Protein AF-A0A832VR09-F1 (afdb_monomer)

Mean predicted aligned error: 8.87 Å

Secondary structure (DSSP, 8-state):
--SS---SSSSPPS--SS-HHHHHHHHHHHHHH-GGGTS-----PPPP-TTSSSSSPPPPP---

Solvent-accessible surface area (backbone atoms only — not comparable to full-atom values): 4436 Å² total; per-residue (Å²): 114,89,89,68,51,82,53,102,51,102,53,76,60,94,74,63,100,62,58,70,67,63,53,53,51,51,53,48,55,43,46,75,74,44,49,65,83,80,40,79,83,84,82,70,86,72,69,71,40,86,73,30,93,32,53,79,53,62,62,86,85,84,88,128

Structure (mmCIF, N/CA/C/O backbone):
data_AF-A0A832VR09-F1
#
_entry.id   AF-A0A832VR09-F1
#
loop_
_atom_site.group_PDB
_atom_site.id
_atom_site.type_symbol
_atom_site.label_atom_id
_atom_site.label_alt_id
_atom_site.label_comp_id
_atom_site.label_asym_id
_atom_site.label_entity_id
_atom_site.label_seq_id
_atom_site.pdbx_PDB_ins_code
_atom_site.Cartn_x
_atom_site.Cartn_y
_atom_site.Cartn_z
_atom_site.occupancy
_atom_site.B_iso_or_equiv
_atom_site.auth_seq_id
_atom_site.auth_comp_id
_atom_site.auth_asym_id
_atom_site.auth_atom_id
_atom_site.pdbx_PDB_model_num
ATOM 1 N N . ARG A 1 1 ? 16.157 -7.156 -5.598 1.00 45.94 1 ARG A N 1
ATOM 2 C CA . ARG A 1 1 ? 17.271 -6.271 -5.161 1.00 45.94 1 ARG A CA 1
ATOM 3 C C . ARG A 1 1 ? 18.372 -6.100 -6.217 1.00 45.94 1 ARG A C 1
ATOM 5 O O . ARG A 1 1 ? 18.931 -5.018 -6.243 1.00 45.94 1 ARG A O 1
ATOM 12 N N . ALA A 1 2 ? 18.621 -7.061 -7.122 1.00 41.41 2 ALA A N 1
ATOM 13 C CA . ALA A 1 2 ? 19.534 -6.870 -8.266 1.00 41.41 2 ALA A CA 1
ATOM 14 C C . ALA A 1 2 ? 18.879 -6.230 -9.516 1.00 41.41 2 ALA A C 1
ATOM 16 O O . ALA A 1 2 ? 19.556 -5.548 -10.269 1.00 41.41 2 ALA A O 1
ATOM 17 N N . LEU A 1 3 ? 17.558 -6.372 -9.704 1.00 50.94 3 LEU A N 1
ATOM 18 C CA . LEU A 1 3 ? 16.836 -5.796 -10.858 1.00 50.94 3 LEU A CA 1
ATOM 19 C C . LEU A 1 3 ? 16.277 -4.381 -10.629 1.00 50.94 3 LEU A C 1
ATOM 21 O O . LEU A 1 3 ? 15.967 -3.673 -11.580 1.00 50.94 3 LEU A O 1
ATOM 25 N N . THR A 1 4 ? 16.137 -3.953 -9.371 1.00 50.75 4 THR A N 1
ATOM 26 C CA . THR A 1 4 ? 15.445 -2.699 -9.016 1.00 50.75 4 THR A CA 1
ATOM 27 C C . THR A 1 4 ? 16.359 -1.603 -8.477 1.00 50.75 4 THR A C 1
ATOM 29 O O . THR A 1 4 ? 15.858 -0.537 -8.134 1.00 50.75 4 THR A O 1
ATOM 32 N N . GLY A 1 5 ? 17.680 -1.829 -8.426 1.00 49.66 5 GLY A N 1
ATOM 33 C CA . GLY A 1 5 ? 18.671 -0.771 -8.194 1.00 49.66 5 GLY A CA 1
ATOM 34 C C . GLY A 1 5 ? 18.370 0.146 -7.005 1.00 49.66 5 GLY A C 1
ATOM 35 O O . GLY A 1 5 ? 18.594 1.347 -7.106 1.00 49.66 5 GLY A O 1
ATOM 36 N N . TRP A 1 6 ? 17.824 -0.383 -5.903 1.00 48.47 6 TRP A N 1
ATOM 37 C CA . TRP A 1 6 ? 17.544 0.432 -4.721 1.00 48.47 6 TRP A CA 1
ATOM 38 C C . TRP A 1 6 ? 18.849 0.692 -3.963 1.00 48.47 6 TRP A C 1
ATOM 40 O O . TRP A 1 6 ? 19.201 -0.018 -3.021 1.00 48.47 6 TRP A O 1
ATOM 50 N N . THR A 1 7 ? 19.607 1.674 -4.441 1.00 56.81 7 THR A N 1
ATOM 51 C CA . THR A 1 7 ? 20.719 2.293 -3.724 1.00 56.81 7 THR A CA 1
ATOM 52 C C . THR A 1 7 ? 20.150 3.337 -2.754 1.00 56.81 7 THR A C 1
ATOM 54 O O . THR A 1 7 ? 19.035 3.830 -2.919 1.00 56.81 7 THR A O 1
ATOM 57 N N . LYS A 1 8 ? 20.902 3.688 -1.702 1.00 54.78 8 LYS A N 1
ATOM 58 C CA . LYS A 1 8 ? 20.499 4.733 -0.735 1.00 54.78 8 LYS A CA 1
ATOM 59 C C . LYS A 1 8 ? 20.292 6.114 -1.385 1.00 54.78 8 LYS A C 1
ATOM 61 O O . LYS A 1 8 ? 19.744 7.007 -0.749 1.00 54.78 8 LYS A O 1
ATOM 66 N N . SER A 1 9 ? 20.720 6.299 -2.634 1.00 59.03 9 SER A N 1
ATOM 67 C CA . SER A 1 9 ? 20.472 7.495 -3.430 1.00 59.03 9 SER A CA 1
ATOM 68 C C . SER A 1 9 ? 19.380 7.216 -4.465 1.00 59.03 9 SER A C 1
ATOM 70 O O . SER A 1 9 ? 19.320 6.154 -5.066 1.00 59.03 9 SER A O 1
ATOM 72 N N . LYS A 1 10 ? 18.517 8.198 -4.742 1.00 58.94 10 LYS A N 1
ATOM 73 C CA . LYS A 1 10 ? 17.467 8.108 -5.780 1.00 58.94 10 LYS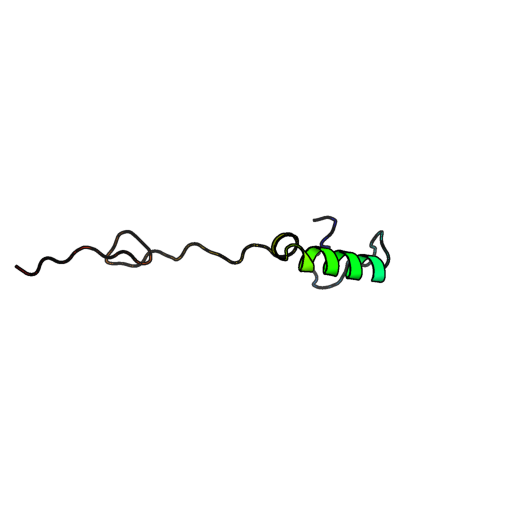 A CA 1
ATOM 74 C C . LYS A 1 10 ? 18.036 8.048 -7.219 1.00 58.94 10 LYS A C 1
ATOM 76 O O . LYS A 1 10 ? 17.302 8.282 -8.175 1.00 58.94 10 LYS A O 1
ATOM 81 N N . LYS A 1 11 ? 19.346 7.818 -7.374 1.00 60.19 11 LYS A N 1
ATOM 82 C CA . LYS A 1 11 ? 20.064 7.791 -8.652 1.00 60.19 11 LYS A CA 1
ATOM 83 C C . LYS A 1 11 ? 20.177 6.353 -9.136 1.00 60.19 11 LYS A C 1
ATOM 85 O O . LYS A 1 11 ? 20.432 5.446 -8.346 1.00 60.19 11 LYS A O 1
ATOM 90 N N . GLU A 1 12 ? 20.016 6.163 -10.443 1.00 62.66 12 GLU A N 1
ATOM 91 C CA . GLU A 1 12 ? 20.308 4.869 -11.050 1.00 62.66 12 GLU A CA 1
ATOM 92 C C . GLU A 1 12 ? 21.757 4.457 -10.737 1.00 62.66 12 GLU A C 1
ATOM 94 O O . GLU A 1 12 ? 22.638 5.325 -10.715 1.00 62.66 12 GLU A O 1
ATOM 99 N N . PRO A 1 13 ? 22.013 3.166 -10.455 1.00 69.62 13 PRO A N 1
ATOM 100 C CA . PRO A 1 13 ? 23.371 2.685 -10.245 1.00 69.62 13 PRO A CA 1
ATOM 101 C C . PRO A 1 13 ? 24.230 3.046 -11.461 1.00 69.62 13 PRO A C 1
ATOM 103 O O . PRO A 1 13 ? 23.802 2.857 -12.599 1.00 69.62 13 PRO A O 1
ATOM 106 N N . LYS A 1 14 ? 25.414 3.613 -11.192 1.00 66.12 14 LYS A N 1
ATOM 107 C CA . LYS A 1 14 ? 26.335 4.138 -12.215 1.00 66.12 14 LYS A CA 1
ATOM 108 C C . LYS A 1 14 ? 26.741 3.049 -13.213 1.00 66.12 14 LYS A C 1
ATOM 110 O O . LYS A 1 14 ? 26.832 3.327 -14.399 1.00 66.12 14 LYS A O 1
ATOM 115 N N . GLU A 1 15 ? 26.865 1.821 -12.713 1.00 69.88 15 GLU A N 1
ATOM 116 C CA . GLU A 1 15 ? 27.135 0.617 -13.489 1.00 69.88 15 GLU A CA 1
ATOM 117 C C . GLU A 1 15 ? 25.929 -0.327 -13.418 1.00 69.88 15 GLU A C 1
ATOM 119 O O . GLU A 1 15 ? 25.476 -0.707 -12.332 1.00 69.88 15 GLU A O 1
ATOM 124 N N . HIS A 1 16 ? 25.391 -0.700 -14.578 1.00 74.06 16 HIS A N 1
ATOM 125 C CA . HIS A 1 16 ? 24.327 -1.690 -14.709 1.00 74.06 16 HIS A CA 1
ATOM 126 C C . HIS A 1 16 ? 24.634 -2.591 -15.913 1.00 74.06 16 HIS A C 1
ATOM 128 O O . HIS A 1 16 ? 24.974 -2.068 -16.972 1.00 74.06 16 HIS A O 1
ATOM 134 N N . PRO A 1 17 ? 24.475 -3.922 -15.798 1.00 85.31 17 PRO A N 1
ATOM 135 C CA . PRO A 1 17 ? 24.889 -4.863 -16.845 1.00 85.31 17 PRO A CA 1
ATOM 136 C C . PRO A 1 17 ? 24.101 -4.720 -18.158 1.00 85.31 17 PRO A C 1
ATOM 138 O O . PRO A 1 17 ? 24.557 -5.167 -19.203 1.00 85.31 17 PRO A O 1
ATOM 141 N N . PHE A 1 18 ? 22.919 -4.097 -18.115 1.00 85.62 18 PHE A N 1
ATOM 142 C CA . PHE A 1 18 ? 22.073 -3.860 -19.289 1.00 85.62 18 PHE A CA 1
ATOM 143 C C . PHE A 1 18 ? 21.989 -2.380 -19.690 1.00 85.62 18 PHE A C 1
ATOM 145 O O . PHE A 1 18 ? 21.869 -1.532 -18.794 1.00 85.62 18 PHE A O 1
ATOM 152 N N . PRO A 1 19 ? 21.900 -2.077 -21.004 1.00 89.94 19 PRO A N 1
ATOM 153 C CA . PRO A 1 19 ? 21.609 -0.740 -21.518 1.00 89.94 19 PRO A CA 1
ATOM 154 C C . PRO A 1 19 ? 20.295 -0.163 -20.981 1.00 89.94 19 PRO A C 1
ATOM 156 O O . PRO A 1 19 ? 19.345 -0.893 -20.675 1.00 89.94 19 PRO A O 1
ATOM 159 N N . LYS A 1 20 ? 20.208 1.172 -20.932 1.00 84.69 20 LYS A N 1
ATOM 160 C CA . LYS A 1 20 ? 19.041 1.899 -20.405 1.00 84.69 20 LYS A CA 1
ATOM 161 C C . LYS A 1 20 ? 17.730 1.527 -21.112 1.00 84.69 20 LYS A C 1
ATOM 163 O O . LYS A 1 20 ? 16.740 1.312 -20.423 1.00 84.69 20 LYS A O 1
ATOM 168 N N . GLN A 1 21 ? 17.743 1.392 -22.440 1.00 90.50 21 GLN A N 1
ATOM 169 C CA . GLN A 1 21 ? 16.563 1.041 -23.248 1.00 90.50 21 GLN A CA 1
ATOM 170 C C . GLN A 1 21 ? 15.972 -0.321 -22.849 1.00 90.50 21 GLN A C 1
ATOM 172 O O . GLN A 1 21 ? 14.802 -0.428 -22.496 1.00 90.50 21 GLN A O 1
ATOM 177 N N . THR A 1 22 ? 16.811 -1.354 -22.759 1.00 91.69 22 THR A N 1
ATOM 178 C CA . THR A 1 22 ? 16.399 -2.687 -22.287 1.00 91.69 22 THR A CA 1
ATOM 179 C C . THR A 1 22 ? 15.772 -2.646 -20.895 1.00 91.69 22 THR A C 1
ATOM 181 O O . THR A 1 22 ? 14.779 -3.319 -20.634 1.00 91.69 22 THR A O 1
ATOM 184 N N . ARG A 1 23 ? 16.310 -1.830 -19.981 1.00 88.94 23 ARG A N 1
ATOM 185 C CA . ARG A 1 23 ? 15.772 -1.695 -18.616 1.00 88.94 23 ARG A CA 1
ATOM 186 C C . ARG A 1 23 ? 14.411 -1.010 -18.607 1.00 88.94 23 ARG A C 1
ATOM 188 O O . ARG A 1 23 ? 13.537 -1.420 -17.843 1.00 88.94 23 ARG A O 1
ATOM 195 N N . THR A 1 24 ? 14.230 0.030 -19.421 1.00 90.06 24 THR A N 1
ATOM 196 C CA . THR A 1 24 ? 12.944 0.726 -19.533 1.00 90.06 24 THR A CA 1
ATOM 197 C C . THR A 1 24 ? 11.880 -0.185 -20.126 1.00 90.06 24 THR A C 1
ATOM 199 O O . THR A 1 24 ? 10.771 -0.232 -19.596 1.00 90.06 24 THR A O 1
ATOM 202 N N . ASP A 1 25 ? 12.239 -0.977 -21.134 1.00 93.44 25 ASP A N 1
ATOM 20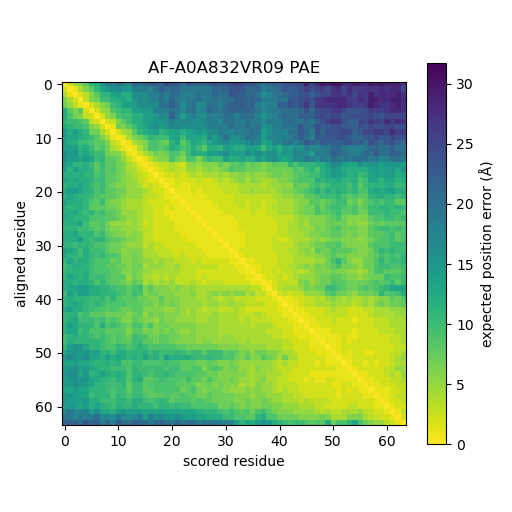3 C CA . ASP A 1 25 ? 11.317 -1.899 -21.796 1.00 93.44 25 ASP A CA 1
ATOM 204 C C . ASP A 1 25 ? 10.905 -3.045 -20.874 1.00 93.44 25 ASP A C 1
ATOM 206 O O . ASP A 1 25 ? 9.717 -3.345 -20.748 1.00 93.44 25 ASP A O 1
ATOM 210 N N . LEU A 1 26 ? 11.861 -3.641 -20.155 1.00 91.50 26 LEU A N 1
ATOM 211 C CA . LEU A 1 26 ? 11.574 -4.660 -19.144 1.00 91.50 26 LEU A CA 1
ATOM 212 C C . LEU A 1 26 ? 10.683 -4.107 -18.031 1.00 91.50 26 LEU A C 1
ATOM 214 O O . LEU A 1 26 ? 9.707 -4.745 -17.643 1.00 91.50 26 LEU A O 1
ATOM 218 N N . ARG A 1 27 ? 10.973 -2.897 -17.539 1.00 89.75 27 ARG A N 1
ATOM 219 C CA . ARG A 1 27 ? 10.156 -2.254 -16.505 1.00 89.75 27 ARG A CA 1
ATOM 220 C C . ARG A 1 27 ? 8.729 -2.000 -16.986 1.00 89.75 27 ARG A C 1
ATOM 222 O O . ARG A 1 27 ? 7.804 -2.187 -16.200 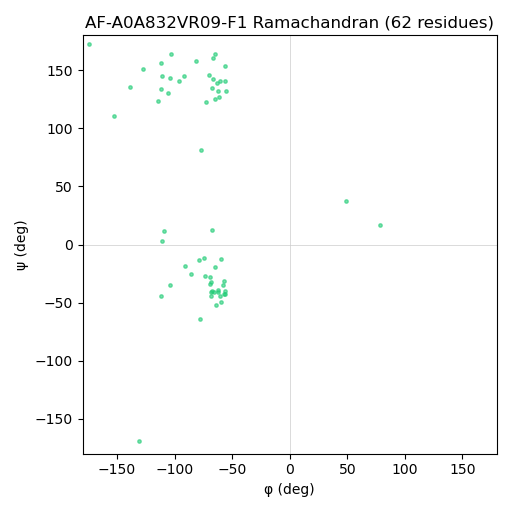1.00 89.75 27 ARG A O 1
ATOM 229 N N . LYS A 1 28 ? 8.553 -1.592 -18.246 1.00 93.44 28 LYS A N 1
ATOM 230 C CA . LYS A 1 28 ? 7.236 -1.381 -18.855 1.00 93.44 28 LYS A CA 1
ATOM 231 C C . LYS A 1 28 ? 6.458 -2.694 -18.933 1.00 93.44 28 LYS A C 1
ATOM 233 O O . LYS A 1 28 ? 5.382 -2.778 -18.358 1.00 93.44 28 LYS A O 1
ATOM 238 N N . ARG A 1 29 ? 7.061 -3.742 -19.505 1.00 95.00 29 ARG A N 1
ATOM 239 C CA . ARG A 1 29 ? 6.444 -5.077 -19.621 1.00 95.00 29 ARG A CA 1
ATOM 240 C C . ARG A 1 29 ? 6.025 -5.657 -18.270 1.00 95.00 29 ARG A C 1
ATOM 242 O O . ARG A 1 29 ? 4.935 -6.201 -18.151 1.00 95.00 29 ARG A O 1
ATOM 249 N N . ILE A 1 30 ? 6.870 -5.526 -17.245 1.00 93.50 30 ILE A N 1
ATOM 250 C CA . ILE A 1 30 ? 6.546 -6.017 -15.898 1.00 93.50 30 ILE A CA 1
ATOM 251 C C . ILE A 1 30 ? 5.393 -5.210 -15.287 1.00 93.50 30 ILE A C 1
ATOM 253 O O . ILE A 1 30 ? 4.521 -5.792 -14.656 1.00 93.50 30 ILE A O 1
ATOM 257 N N . ASN A 1 31 ? 5.368 -3.889 -15.478 1.00 91.56 31 ASN A N 1
ATOM 258 C CA . ASN A 1 31 ? 4.309 -3.032 -14.946 1.00 91.56 31 ASN A CA 1
ATOM 259 C C . ASN A 1 31 ? 2.955 -3.251 -15.643 1.00 91.56 31 ASN A C 1
ATOM 261 O O . ASN A 1 31 ? 1.926 -3.146 -14.983 1.00 91.56 31 ASN A O 1
ATOM 265 N N . ASP A 1 32 ? 2.971 -3.561 -16.942 1.00 94.56 32 ASP A N 1
ATOM 266 C CA . ASP A 1 32 ? 1.773 -3.901 -17.720 1.00 94.56 32 ASP A CA 1
ATOM 267 C C . ASP A 1 32 ? 1.184 -5.254 -17.286 1.00 94.56 32 ASP A C 1
ATOM 269 O O . ASP A 1 32 ? -0.030 -5.437 -17.318 1.00 94.56 32 ASP A O 1
ATOM 273 N N . PHE A 1 33 ? 2.034 -6.191 -16.851 1.00 95.00 33 PHE A N 1
ATOM 274 C CA . PHE A 1 33 ? 1.602 -7.472 -16.294 1.00 95.00 33 PHE A CA 1
ATOM 275 C C . PHE A 1 33 ? 1.110 -7.335 -14.846 1.00 95.00 33 PHE A C 1
ATOM 277 O O . PHE A 1 33 ? -0.058 -7.579 -14.555 1.00 95.00 33 PHE A O 1
ATOM 284 N N . ASP A 1 34 ? 2.005 -6.947 -13.933 1.00 91.69 34 ASP A N 1
ATOM 285 C CA . ASP A 1 34 ? 1.686 -6.719 -12.527 1.00 91.69 34 ASP A CA 1
ATOM 286 C C . ASP A 1 34 ? 2.639 -5.689 -11.903 1.00 91.69 34 ASP A C 1
ATOM 288 O O . ASP A 1 34 ? 3.823 -5.926 -11.632 1.00 91.69 34 ASP A O 1
ATOM 292 N N . LYS A 1 35 ? 2.069 -4.525 -11.593 1.00 87.94 35 LYS A N 1
ATOM 293 C CA . LYS A 1 35 ? 2.737 -3.416 -10.909 1.00 87.94 35 LYS A CA 1
ATOM 294 C C . LYS A 1 35 ? 3.321 -3.812 -9.547 1.00 87.94 35 LYS A C 1
ATOM 296 O O . LYS A 1 35 ? 4.338 -3.240 -9.134 1.00 87.94 35 LYS A O 1
ATOM 301 N N . HIS A 1 36 ? 2.710 -4.762 -8.839 1.00 88.25 36 HIS A N 1
ATOM 302 C CA . HIS A 1 36 ? 3.121 -5.169 -7.494 1.00 88.25 36 HIS A CA 1
ATOM 303 C C . HIS A 1 36 ? 4.398 -6.025 -7.470 1.00 88.25 36 HIS A C 1
ATOM 305 O O . HIS A 1 36 ? 5.021 -6.176 -6.419 1.00 88.25 36 HIS A O 1
ATOM 311 N N . LEU A 1 37 ? 4.866 -6.509 -8.626 1.00 88.12 37 LEU A N 1
ATOM 312 C CA . LEU A 1 37 ? 6.177 -7.160 -8.745 1.00 88.12 37 LEU A CA 1
ATOM 313 C C . LEU A 1 37 ? 7.338 -6.169 -8.575 1.00 88.12 37 LEU A C 1
ATOM 315 O O . LEU A 1 37 ? 8.433 -6.538 -8.145 1.00 88.12 37 LEU A O 1
ATOM 319 N N . LEU A 1 38 ? 7.106 -4.897 -8.912 1.00 87.00 38 LEU A N 1
ATOM 320 C CA . LEU A 1 38 ? 8.093 -3.820 -8.798 1.00 87.00 38 LEU A CA 1
ATOM 321 C C . LEU A 1 38 ? 7.824 -2.900 -7.606 1.00 87.00 38 LEU A C 1
ATOM 323 O O . LEU A 1 38 ? 8.763 -2.370 -7.009 1.00 87.00 38 LEU A O 1
ATOM 327 N N . SER A 1 39 ? 6.551 -2.675 -7.284 1.00 82.94 39 SER A N 1
ATOM 328 C CA . SER A 1 39 ? 6.103 -1.813 -6.194 1.00 82.94 39 SER A CA 1
ATOM 329 C C . SER A 1 39 ? 5.608 -2.659 -5.026 1.00 82.94 39 SER A C 1
ATOM 331 O O . SER A 1 39 ? 4.790 -3.548 -5.210 1.00 82.94 39 SER A O 1
ATOM 333 N N . GLY A 1 40 ? 6.078 -2.386 -3.809 1.00 88.25 40 GLY A N 1
ATOM 334 C CA . GLY A 1 40 ? 5.572 -3.090 -2.630 1.00 88.25 40 GLY A CA 1
ATOM 335 C C . GLY A 1 40 ? 4.091 -2.800 -2.352 1.00 88.25 40 GLY A C 1
ATOM 336 O O . GLY A 1 40 ? 3.527 -1.820 -2.840 1.00 88.25 40 GLY A O 1
ATOM 337 N N . ASP A 1 41 ? 3.469 -3.629 -1.514 1.00 90.00 41 ASP A N 1
ATOM 338 C CA . ASP A 1 41 ? 2.113 -3.380 -1.023 1.00 90.00 41 ASP A CA 1
ATOM 339 C C . ASP A 1 41 ? 2.107 -2.236 0.006 1.00 90.00 41 ASP A C 1
ATOM 341 O O . ASP A 1 41 ? 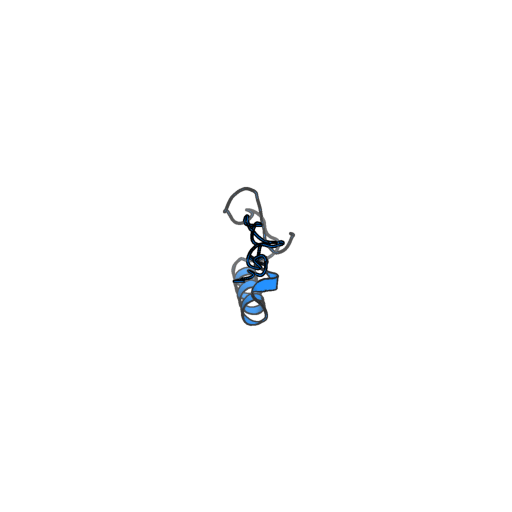2.800 -2.281 1.027 1.00 90.00 41 ASP A O 1
ATOM 345 N N . ALA A 1 42 ? 1.320 -1.195 -0.269 1.00 90.69 42 ALA A N 1
ATOM 346 C CA . ALA A 1 42 ? 1.175 -0.039 0.609 1.00 90.69 42 ALA A CA 1
ATOM 347 C C . ALA A 1 42 ? 0.233 -0.296 1.800 1.00 90.69 42 ALA A C 1
ATOM 349 O O . ALA A 1 42 ? 0.203 0.510 2.734 1.00 90.69 42 ALA A O 1
ATOM 350 N N . ARG A 1 43 ? -0.546 -1.387 1.791 1.00 95.12 43 ARG A N 1
ATOM 351 C CA . ARG A 1 43 ? -1.521 -1.689 2.844 1.00 95.12 43 ARG A CA 1
ATOM 352 C C . ARG A 1 43 ? -0.827 -1.887 4.192 1.00 95.12 43 ARG A C 1
ATOM 354 O O . ARG A 1 43 ? 0.144 -2.630 4.330 1.00 95.12 43 ARG A O 1
ATOM 361 N N . ARG A 1 44 ? -1.362 -1.230 5.222 1.00 95.50 44 ARG A N 1
ATOM 362 C CA . ARG A 1 44 ? -0.904 -1.330 6.616 1.00 95.50 44 ARG A CA 1
ATOM 363 C C . ARG A 1 44 ? -2.080 -1.654 7.528 1.00 95.50 44 ARG A C 1
ATOM 365 O O . ARG A 1 44 ? -3.215 -1.289 7.236 1.00 95.50 44 ARG A O 1
ATOM 372 N N . LYS A 1 45 ? -1.807 -2.342 8.641 1.00 96.62 45 LYS A N 1
ATOM 373 C CA . LYS A 1 45 ? -2.828 -2.615 9.661 1.00 96.62 45 LYS A CA 1
ATOM 374 C C . LYS A 1 45 ? -3.276 -1.293 10.285 1.00 96.62 45 LYS A C 1
ATOM 376 O O . LYS A 1 45 ? -2.445 -0.538 10.785 1.00 96.62 45 LYS A O 1
ATOM 381 N N . GLU A 1 46 ? -4.579 -1.029 10.265 1.00 96.31 46 GLU A N 1
ATOM 382 C CA . GLU A 1 46 ? -5.152 0.135 10.944 1.00 96.31 46 GLU A CA 1
ATOM 383 C C . GLU A 1 46 ? -4.935 0.031 12.469 1.00 96.31 46 GLU A C 1
ATOM 385 O O . GLU A 1 46 ? -5.100 -1.055 13.039 1.00 96.31 46 GLU A O 1
ATOM 390 N N . PRO A 1 47 ? -4.585 1.133 13.160 1.00 97.50 47 PRO A N 1
ATOM 391 C CA . PRO A 1 47 ? -4.371 1.114 14.603 1.00 97.50 47 PRO A CA 1
ATOM 392 C C . PRO A 1 47 ? -5.689 0.923 15.368 1.00 97.50 47 PRO A C 1
ATOM 394 O O . PRO A 1 47 ? -6.740 1.442 14.985 1.00 97.50 47 PRO A O 1
ATOM 397 N N . LYS A 1 48 ? -5.623 0.223 16.506 1.00 97.19 48 LYS A N 1
ATOM 398 C CA . LYS A 1 48 ? -6.751 0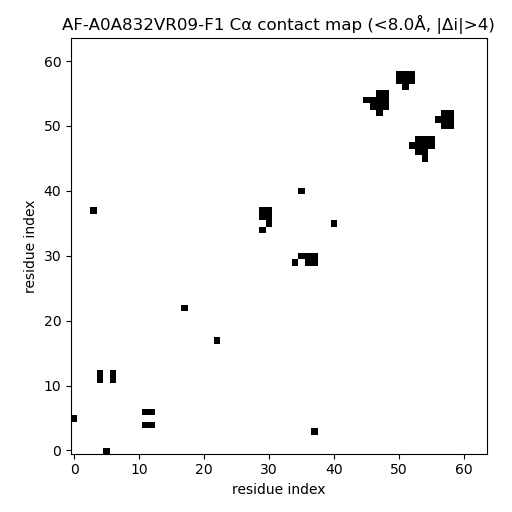.035 17.432 1.00 97.19 48 LYS A CA 1
ATOM 399 C C . LYS A 1 48 ? -7.259 1.379 17.968 1.00 97.19 48 LYS A C 1
ATOM 401 O O . LYS A 1 48 ? -6.465 2.252 18.314 1.00 97.19 48 LYS A O 1
ATOM 406 N N . LYS A 1 49 ? -8.582 1.517 18.096 1.00 97.12 49 LYS A N 1
ATOM 407 C CA . LYS A 1 49 ? -9.234 2.663 18.750 1.00 97.12 49 LYS A CA 1
ATOM 408 C C . LYS A 1 49 ? -9.904 2.230 20.060 1.00 97.12 49 LYS A C 1
ATOM 410 O O . LYS A 1 49 ? -10.198 1.047 20.255 1.00 97.12 49 LYS A O 1
ATOM 415 N N . PHE A 1 50 ? -10.108 3.174 20.982 1.00 96.88 50 PHE A N 1
ATOM 416 C CA . PHE A 1 50 ? -10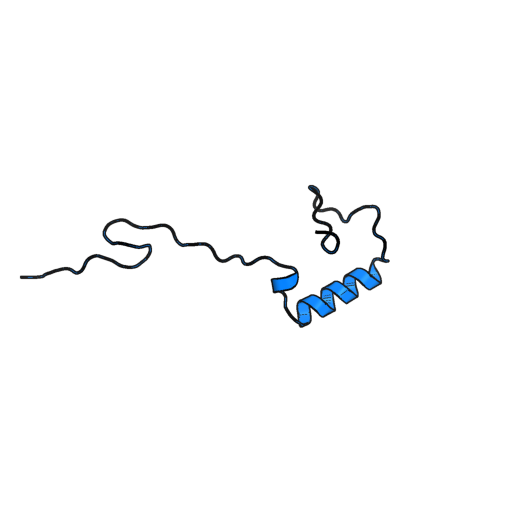.772 2.903 22.262 1.00 96.88 50 PHE A CA 1
ATOM 417 C C . PHE A 1 50 ? -12.253 2.529 22.060 1.00 96.88 50 PHE A C 1
ATOM 419 O O . PHE A 1 50 ? -12.851 2.806 21.019 1.00 96.88 50 PHE A O 1
ATOM 426 N N . GLY A 1 51 ? -12.862 1.888 23.062 1.00 96.25 51 GLY A N 1
ATOM 427 C CA . GLY A 1 51 ? -14.295 1.561 23.026 1.00 96.25 51 GLY A CA 1
ATOM 428 C C . GLY A 1 51 ? -14.659 0.344 22.166 1.00 96.25 51 GLY A C 1
ATOM 429 O O . GLY A 1 51 ? -15.826 0.148 21.825 1.00 96.25 51 GLY A O 1
ATOM 430 N N . GLY A 1 52 ? -1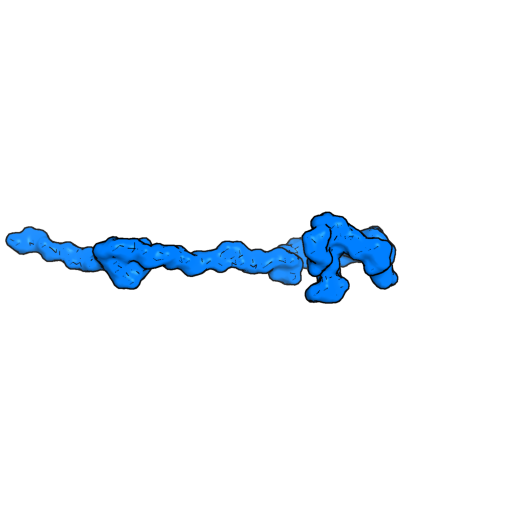3.685 -0.494 21.817 1.00 96.69 52 GLY A N 1
ATOM 431 C CA . GLY A 1 52 ? -13.932 -1.728 21.084 1.00 96.69 52 GLY A CA 1
ATOM 432 C C . GLY A 1 52 ? -12.685 -2.589 20.905 1.00 96.69 52 GLY A C 1
ATOM 433 O O . GLY A 1 52 ? -11.586 -2.160 21.265 1.00 96.69 52 GLY A O 1
ATOM 434 N N . PRO A 1 53 ? -12.816 -3.820 20.381 1.00 96.69 53 PRO A N 1
ATOM 435 C CA . PRO A 1 53 ? -11.691 -4.748 20.281 1.00 96.69 53 PRO A CA 1
ATOM 436 C C . PRO A 1 53 ? -10.682 -4.372 19.190 1.00 96.69 53 PRO A C 1
ATOM 438 O O . PRO A 1 53 ? -9.510 -4.701 19.334 1.00 96.69 53 PRO A O 1
ATOM 441 N N . GLY A 1 54 ? -11.105 -3.667 18.137 1.00 97.00 54 GLY A N 1
ATOM 442 C CA . GLY A 1 54 ? -10.293 -3.444 16.936 1.00 97.00 54 GLY A CA 1
ATOM 443 C C . GLY A 1 54 ? -10.225 -1.989 16.481 1.00 97.00 54 GLY A C 1
ATOM 444 O O . GLY A 1 54 ? -10.644 -1.080 17.193 1.00 97.00 54 GLY A O 1
ATOM 445 N N . ALA A 1 55 ? -9.696 -1.779 15.274 1.00 97.69 55 ALA A N 1
ATOM 446 C CA . ALA A 1 55 ? -9.643 -0.460 14.642 1.00 97.69 55 ALA A CA 1
ATOM 447 C C . ALA A 1 55 ? -11.048 0.122 14.399 1.00 97.69 55 ALA A C 1
ATOM 449 O O . ALA A 1 55 ? -11.287 1.298 14.663 1.00 97.69 55 ALA A O 1
ATOM 450 N N . ARG A 1 56 ? -11.993 -0.727 13.960 1.00 96.56 56 ARG A N 1
ATOM 451 C CA . ARG A 1 56 ? -13.361 -0.320 13.586 1.00 96.56 56 ARG A CA 1
ATOM 452 C C . ARG A 1 56 ? -14.452 -0.835 14.532 1.00 96.56 56 ARG A C 1
ATOM 454 O O . ARG A 1 56 ? -15.332 -0.074 14.922 1.00 96.56 56 ARG A O 1
ATOM 461 N N . ARG A 1 57 ? -14.391 -2.111 14.937 1.00 97.44 57 ARG A N 1
ATOM 462 C CA . ARG A 1 57 ? -15.412 -2.768 15.781 1.00 97.44 57 ARG A CA 1
ATOM 463 C C . ARG A 1 57 ? -15.538 -2.090 17.151 1.00 97.44 57 ARG A C 1
ATOM 465 O O . ARG A 1 57 ? -14.537 -1.995 17.860 1.00 97.44 57 ARG A O 1
ATOM 472 N N . ARG A 1 58 ? -16.760 -1.705 17.542 1.00 95.88 58 ARG A N 1
ATOM 473 C CA . ARG A 1 58 ? -17.111 -1.140 18.864 1.00 95.88 58 ARG A CA 1
ATOM 474 C C . ARG A 1 58 ? -17.796 -2.171 19.765 1.00 95.88 58 ARG A C 1
ATOM 476 O O . ARG A 1 58 ? -18.215 -3.221 19.287 1.00 95.88 58 ARG A O 1
ATOM 483 N N . LYS A 1 59 ? -17.863 -1.889 21.072 1.00 95.81 59 LYS A N 1
ATOM 484 C CA . LYS A 1 59 ? -18.680 -2.670 22.016 1.00 95.81 59 LYS A CA 1
ATOM 485 C C . LYS A 1 59 ? -20.170 -2.481 21.698 1.00 95.81 59 LYS A C 1
ATOM 487 O O . LYS A 1 59 ? -20.580 -1.379 21.335 1.00 95.81 59 LYS A O 1
ATOM 492 N N . GLN A 1 60 ? -20.957 -3.543 21.843 1.00 96.12 60 GLN A N 1
ATOM 493 C CA . GLN A 1 60 ? -22.413 -3.484 21.723 1.00 96.12 60 GLN A CA 1
ATOM 494 C C . GLN A 1 60 ? -22.992 -2.673 22.891 1.00 96.12 60 GLN A C 1
ATOM 496 O O . GLN A 1 60 ? -22.564 -2.852 24.031 1.00 96.12 60 GLN A O 1
ATOM 501 N N . LYS A 1 61 ? -23.925 -1.759 22.603 1.00 95.50 61 LYS A N 1
ATOM 502 C CA . LYS A 1 61 ? -24.650 -0.983 23.620 1.00 9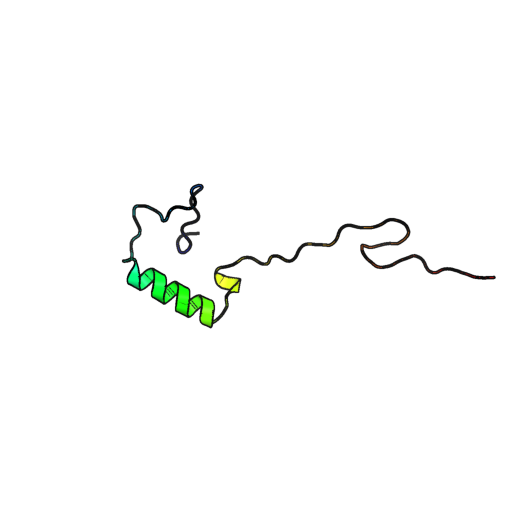5.50 61 LYS A C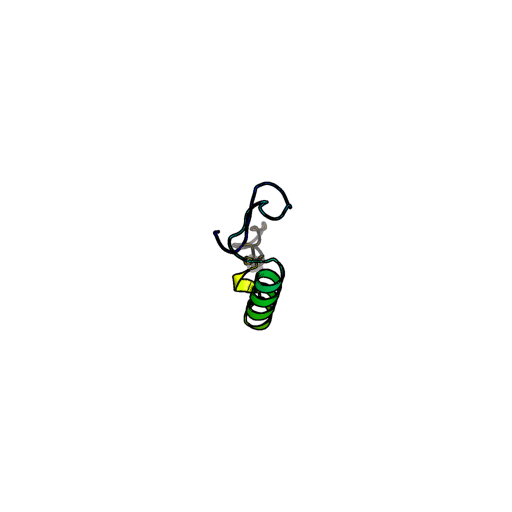A 1
ATOM 503 C C . LYS A 1 61 ? -25.946 -1.703 24.009 1.00 95.50 61 LYS A C 1
ATOM 505 O O . LYS A 1 61 ? -26.587 -2.292 23.143 1.00 95.50 61 LYS A O 1
ATOM 510 N N . SER A 1 62 ? -26.337 -1.606 25.277 1.00 96.19 62 SER A N 1
ATOM 511 C CA . SER A 1 62 ? -27.664 -1.974 25.788 1.00 96.19 62 SER A CA 1
ATOM 512 C C . SER A 1 62 ? -28.399 -0.703 26.217 1.00 96.19 62 SER A C 1
ATOM 514 O O . SER A 1 62 ? -27.800 0.137 26.882 1.00 96.19 62 SER A O 1
ATOM 516 N N . TYR A 1 63 ? -29.664 -0.559 25.820 1.00 92.19 63 TYR A N 1
ATOM 517 C CA . TYR A 1 63 ? -30.486 0.644 26.047 1.00 92.19 63 TYR A CA 1
ATOM 518 C C . TYR A 1 63 ? -31.604 0.441 27.075 1.00 92.19 63 TYR A C 1
ATOM 520 O O . TYR A 1 63 ? -32.517 1.257 27.141 1.00 92.19 63 TYR A O 1
ATOM 528 N N . ARG A 1 64 ? -31.570 -0.673 27.809 1.00 84.50 64 ARG A N 1
ATOM 529 C CA . ARG A 1 64 ? -32.480 -0.879 28.934 1.00 84.50 64 ARG A CA 1
ATOM 530 C C . ARG A 1 64 ? -32.258 0.213 29.974 1.00 84.50 64 ARG A C 1
ATOM 532 O O . ARG A 1 64 ? -33.273 0.643 30.553 1.00 84.50 64 ARG A O 1
#

Nearest PDB structures (foldseek):
  8p5d-assembly1_SQ0  TM=9.244E-01  e=2.779E-03  Spraguea lophii 42_110
  9cai-assembly1_AQ  TM=9.345E-01  e=5.252E-03  Caenorhabditis elegans
  7qep-assembly1_C6  TM=8.526E-01  e=3.436E-03  Encephalitozoon cuniculi GB-M1
  6rm3-assembly1_SQ0  TM=8.397E-01  e=5.252E-03  Vairimorpha necatrix
  6zj3-assembly1_SL  TM=8.935E-01  e=1.317E-02  Euglena gracilis

Foldseek 3Di:
DLLQQPDVDPDRDPDHPDDPVVSVVVLVVCVVVPVCVRPPDPDDAQAADPQADGNPGHDDDDDD

Radius of gyration: 22.32 Å; Cα contacts (8 Å, |Δi|>4): 31; chains: 1; bounding box: 60×16×52 Å

Sequence (64 aa):
RALTGWTKSKKEPKEHPFPKQTRTDLRKRINDFDKHLLSGDARRKEPKKFGGPGARRRKQKSYR

pLDDT: mean 83.83, std 16.29, range [41.41, 97.69]